Protein AF-A0A841IME4-F1 (afdb_monomer_lite)

Sequence (66 aa):
MPLVALSGAHRLHLDVLSEESSVELIRHVAAPEAVAAMQAACADIAHRCGRLPFTLRMAAARLRAC

Secondary structure (DSSP, 8-state):
---GGGTTPPP-PPPPPPHHHHHHHH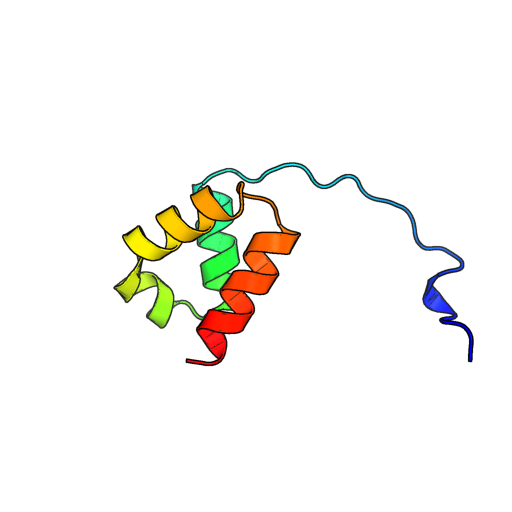HHHH-HHHHHTTHHHHHHHHHHTTT-HHHHHHHHHHHTT-

Foldseek 3Di:
DPPPVVVPDDDDDFDADDLVVLLVLLCVQQPVVLCVVPVVVSSVQCVVLVNTNVSSNVVSNVNNVD

Structure (mmCIF, N/CA/C/O backbone):
data_AF-A0A841IME4-F1
#
_entry.id   AF-A0A841IME4-F1
#
loop_
_atom_site.group_PDB
_atom_site.id
_atom_site.type_symbol
_atom_site.label_atom_id
_atom_site.label_alt_id
_atom_site.label_comp_id
_atom_site.label_asym_id
_atom_site.label_entity_id
_atom_site.label_seq_id
_atom_site.pdbx_PDB_ins_code
_atom_site.Cartn_x
_atom_site.Cartn_y
_atom_site.Cartn_z
_atom_site.occupancy
_atom_site.B_iso_or_equiv
_atom_site.auth_seq_id
_atom_site.auth_comp_id
_atom_site.auth_asym_id
_atom_site.auth_atom_id
_atom_site.pdbx_PDB_model_num
ATOM 1 N N . MET A 1 1 ? -29.886 -9.145 8.323 1.00 51.62 1 MET A N 1
ATOM 2 C CA . MET A 1 1 ? -28.762 -9.648 9.139 1.00 51.62 1 MET A CA 1
ATOM 3 C C . MET A 1 1 ? -27.907 -8.455 9.528 1.00 51.62 1 MET A C 1
ATOM 5 O O . MET A 1 1 ? -27.245 -7.924 8.643 1.00 51.62 1 MET A O 1
ATOM 9 N N . PRO A 1 2 ? -27.983 -7.940 10.767 1.00 67.31 2 PRO A N 1
ATOM 10 C CA . PRO A 1 2 ? -27.057 -6.891 11.186 1.00 67.31 2 PRO A CA 1
ATOM 11 C C . PRO A 1 2 ? -25.630 -7.461 11.159 1.00 67.31 2 PRO A C 1
ATOM 13 O O . PRO A 1 2 ? -25.444 -8.639 11.471 1.00 67.31 2 PRO A O 1
ATOM 16 N N . LEU A 1 3 ? -24.630 -6.664 10.759 1.00 65.25 3 LEU A N 1
ATOM 17 C CA . LEU A 1 3 ? -23.224 -7.061 10.899 1.00 65.25 3 LEU A CA 1
ATOM 18 C C . LEU A 1 3 ? -22.952 -7.290 12.395 1.00 65.25 3 LEU A C 1
ATOM 20 O O . LEU A 1 3 ? -22.723 -6.336 13.135 1.00 65.25 3 LEU A O 1
ATOM 24 N N . VAL A 1 4 ? -22.954 -8.552 12.834 1.00 66.06 4 VAL A N 1
ATOM 25 C CA . VAL A 1 4 ? -22.661 -8.957 14.225 1.00 66.06 4 VAL A CA 1
ATOM 26 C C . VAL A 1 4 ? -21.289 -8.429 14.685 1.00 66.06 4 VAL A C 1
ATOM 28 O O . VAL A 1 4 ? -21.085 -8.174 15.865 1.00 66.06 4 VAL A O 1
ATOM 31 N N . ALA A 1 5 ? -20.377 -8.166 13.745 1.00 67.62 5 ALA A N 1
ATOM 32 C CA . ALA A 1 5 ? -19.028 -7.664 13.998 1.00 67.62 5 ALA A CA 1
ATOM 33 C C . ALA A 1 5 ? -18.933 -6.191 14.454 1.00 67.62 5 ALA A C 1
ATOM 35 O O . ALA A 1 5 ? -17.856 -5.765 14.866 1.00 67.62 5 ALA A O 1
ATOM 36 N N . LEU A 1 6 ? -20.005 -5.391 14.380 1.00 73.19 6 LEU A N 1
ATOM 37 C CA . LEU A 1 6 ? -19.950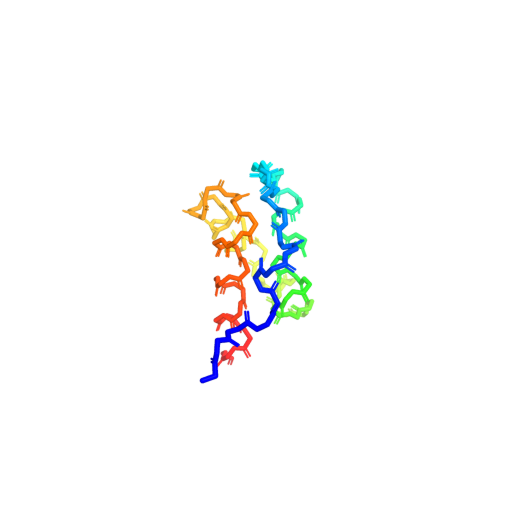 -3.995 14.847 1.00 73.19 6 LEU A CA 1
ATOM 38 C C . LEU A 1 6 ? -20.037 -3.881 16.375 1.00 73.19 6 LEU A C 1
ATOM 40 O 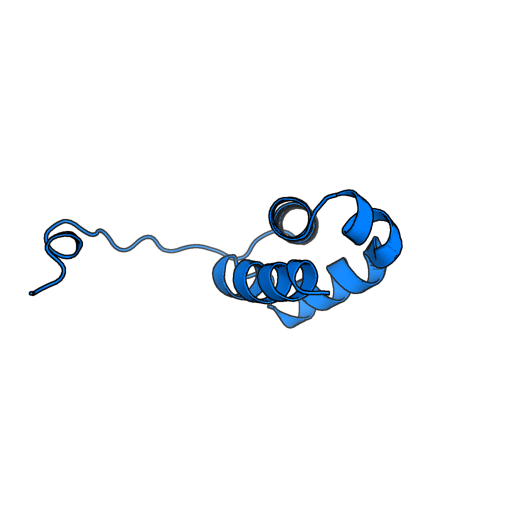O . LEU A 1 6 ? -19.467 -2.956 16.957 1.00 73.19 6 LEU A O 1
ATOM 44 N N . SER A 1 7 ? -20.706 -4.829 17.033 1.00 76.19 7 SER A N 1
ATOM 45 C CA . SER A 1 7 ? -20.820 -4.906 18.491 1.00 76.19 7 SER A CA 1
ATOM 46 C C . SER A 1 7 ? -19.488 -5.363 19.097 1.00 76.19 7 SER A C 1
ATOM 48 O O . SER A 1 7 ? -19.282 -6.544 19.348 1.00 76.19 7 SER A O 1
ATOM 50 N N . GLY A 1 8 ? -18.556 -4.424 19.278 1.00 78.50 8 GLY A N 1
ATOM 51 C CA . GLY A 1 8 ? -17.193 -4.683 19.766 1.00 78.50 8 GLY A CA 1
ATOM 52 C C . GLY A 1 8 ? -16.089 -4.055 18.910 1.00 78.50 8 GLY A C 1
ATOM 53 O O . GLY A 1 8 ? -14.911 -4.161 19.250 1.00 78.50 8 GLY A O 1
ATOM 54 N N . ALA A 1 9 ? -16.440 -3.376 17.814 1.00 86.38 9 ALA A N 1
ATOM 55 C CA . ALA A 1 9 ? -15.474 -2.633 17.018 1.00 86.38 9 ALA A CA 1
ATOM 56 C C . ALA A 1 9 ? -14.996 -1.384 17.776 1.00 86.38 9 ALA A C 1
ATOM 58 O O . ALA A 1 9 ? -15.796 -0.559 18.217 1.00 86.38 9 ALA A O 1
ATOM 59 N N . HIS A 1 10 ? -13.680 -1.226 17.890 1.00 83.38 10 HIS A N 1
ATOM 60 C CA . HIS A 1 10 ? -13.060 -0.040 18.472 1.00 83.38 10 HIS A CA 1
ATOM 61 C C . HIS A 1 10 ? -12.508 0.832 17.344 1.00 83.38 10 HIS A C 1
ATOM 63 O O . HIS A 1 10 ? -11.921 0.324 16.387 1.00 83.38 10 HIS A O 1
ATOM 69 N N . ARG A 1 11 ? -12.700 2.152 17.440 1.00 84.00 11 ARG A N 1
ATOM 70 C CA . ARG A 1 11 ? -12.112 3.087 16.475 1.00 84.00 11 ARG A CA 1
ATOM 71 C C . ARG A 1 11 ? -10.626 3.244 16.773 1.00 84.00 11 ARG A C 1
ATOM 73 O O . ARG A 1 11 ? -10.264 3.648 17.873 1.00 84.00 11 ARG A O 1
ATOM 80 N N . LEU A 1 12 ? -9.794 2.966 15.777 1.00 86.00 12 LEU A N 1
ATOM 81 C CA . LEU A 1 12 ? -8.367 3.261 15.802 1.00 86.00 12 LEU A CA 1
ATOM 82 C C . LEU A 1 12 ? -8.109 4.481 14.927 1.00 86.00 12 LEU A C 1
ATOM 84 O O . LEU A 1 12 ? -8.557 4.532 13.780 1.00 86.00 12 LEU A O 1
ATOM 88 N N . HIS A 1 13 ? -7.401 5.464 15.475 1.00 85.06 13 HIS A N 1
ATOM 89 C CA . HIS A 1 13 ? -6.877 6.554 14.670 1.00 85.06 13 HIS A CA 1
ATOM 90 C C . HIS A 1 13 ? -5.612 6.059 13.975 1.00 85.06 13 HIS A C 1
ATOM 92 O O . HIS A 1 13 ? -4.651 5.669 14.636 1.00 85.06 13 HIS A O 1
ATOM 98 N N . LEU A 1 14 ? -5.650 6.019 12.648 1.00 85.31 14 LEU A N 1
ATOM 99 C CA . LEU A 1 14 ? -4.486 5.710 11.835 1.00 85.31 14 LEU A CA 1
ATOM 100 C C . LEU A 1 14 ? -3.876 7.027 11.379 1.00 85.31 14 LEU A C 1
ATOM 102 O O . LEU A 1 14 ? -4.571 7.845 10.776 1.00 85.31 14 LEU A O 1
ATOM 106 N N . ASP A 1 15 ? -2.597 7.203 11.676 1.00 90.81 15 ASP A N 1
ATOM 107 C CA . ASP A 1 15 ? -1.834 8.358 11.224 1.00 90.81 15 ASP A CA 1
ATOM 108 C C . ASP A 1 15 ? -1.351 8.168 9.773 1.00 90.81 15 ASP A C 1
ATOM 110 O O . ASP A 1 15 ? -1.499 7.098 9.165 1.00 90.81 15 ASP A O 1
ATOM 114 N N . VAL A 1 16 ? -0.772 9.224 9.211 1.00 95.56 16 VAL A N 1
ATOM 115 C CA . VAL A 1 16 ? -0.089 9.189 7.921 1.00 95.56 16 VAL A CA 1
ATOM 116 C C . VAL A 1 16 ? 1.195 8.370 8.011 1.00 95.56 16 VAL A C 1
ATOM 118 O O . VAL A 1 16 ? 1.927 8.399 9.000 1.00 95.56 16 VAL A O 1
ATOM 121 N N . LEU A 1 17 ? 1.493 7.638 6.944 1.00 96.31 17 LEU A N 1
ATOM 122 C CA . LEU A 1 17 ? 2.737 6.894 6.821 1.00 96.31 17 LEU A CA 1
ATOM 123 C C . LEU A 1 17 ? 3.883 7.807 6.369 1.00 96.31 17 LEU A C 1
ATOM 125 O O . LEU A 1 17 ? 3.681 8.856 5.748 1.00 96.31 17 LEU A O 1
ATOM 129 N N . SER A 1 18 ? 5.115 7.361 6.618 1.00 96.56 18 SER A N 1
ATOM 130 C CA . SER A 1 18 ? 6.275 7.882 5.896 1.00 96.56 18 SER A CA 1
ATOM 131 C C . SER A 1 18 ? 6.171 7.530 4.407 1.00 96.56 18 SER A C 1
ATOM 133 O O . SER A 1 18 ? 5.384 6.673 3.997 1.00 96.56 18 SER A O 1
ATOM 135 N N . GLU A 1 19 ? 6.956 8.207 3.573 1.00 95.38 19 GLU A N 1
ATOM 136 C CA . GLU A 1 19 ? 7.015 7.892 2.142 1.00 95.38 19 GLU A CA 1
ATOM 137 C C . GLU A 1 19 ? 7.491 6.452 1.904 1.00 95.38 19 GLU A C 1
ATOM 139 O O . GLU A 1 19 ? 6.827 5.698 1.197 1.00 95.38 19 GLU A O 1
ATOM 144 N N . GLU A 1 20 ? 8.558 6.041 2.591 1.00 95.19 20 GLU A N 1
ATOM 145 C CA . GLU A 1 20 ? 9.097 4.678 2.543 1.00 95.19 20 GLU A CA 1
ATOM 146 C C . GLU A 1 20 ? 8.039 3.630 2.917 1.00 95.19 20 GLU A C 1
ATOM 148 O O . GLU A 1 20 ? 7.759 2.726 2.131 1.00 95.19 20 GLU A O 1
ATOM 153 N N . SER A 1 21 ? 7.361 3.801 4.059 1.00 96.19 21 SER A N 1
ATOM 154 C CA . SER A 1 21 ? 6.297 2.887 4.495 1.00 96.19 21 SER A CA 1
ATOM 155 C C . SER A 1 21 ? 5.091 2.890 3.551 1.00 96.19 21 SER A C 1
ATOM 157 O O . SER A 1 21 ? 4.372 1.895 3.457 1.00 96.19 21 SER A O 1
ATOM 159 N N . SER A 1 22 ? 4.852 3.994 2.839 1.00 96.62 22 SER A N 1
ATOM 160 C CA . SER A 1 22 ? 3.782 4.076 1.842 1.00 96.62 22 SER A CA 1
ATOM 161 C C . SER A 1 22 ? 4.110 3.252 0.600 1.00 96.62 22 SER A C 1
ATOM 163 O O . SER A 1 22 ? 3.269 2.477 0.142 1.00 96.62 22 SER A O 1
ATOM 165 N N . VAL A 1 23 ? 5.331 3.386 0.072 1.00 95.00 23 VAL A N 1
ATOM 166 C CA . VAL A 1 23 ? 5.813 2.587 -1.066 1.00 95.00 23 VAL A CA 1
ATOM 167 C C . VAL A 1 23 ? 5.867 1.106 -0.691 1.00 95.00 23 VAL A C 1
ATOM 169 O O . VAL A 1 23 ? 5.449 0.255 -1.475 1.00 95.00 23 VAL A O 1
ATOM 172 N N . GLU A 1 24 ? 6.283 0.798 0.534 1.00 94.50 24 GLU A N 1
ATOM 173 C CA . GLU A 1 24 ? 6.290 -0.557 1.079 1.00 94.50 24 GLU A CA 1
ATOM 174 C C . GLU A 1 24 ? 4.887 -1.179 1.135 1.00 94.50 24 GLU A C 1
ATOM 176 O O . GLU A 1 24 ? 4.681 -2.316 0.706 1.00 94.50 24 GLU A O 1
ATOM 181 N N . LEU A 1 25 ? 3.887 -0.420 1.593 1.00 94.06 25 LEU A N 1
ATOM 182 C CA . LEU A 1 25 ? 2.498 -0.877 1.598 1.00 94.06 25 LEU A CA 1
ATOM 183 C C . LEU A 1 25 ? 1.995 -1.143 0.176 1.00 94.06 25 LEU A C 1
ATOM 185 O O . LEU A 1 25 ? 1.337 -2.160 -0.064 1.00 94.06 25 LEU A O 1
ATOM 189 N N . ILE A 1 26 ? 2.309 -0.253 -0.771 1.00 94.56 26 ILE A N 1
ATOM 190 C CA . ILE A 1 26 ? 1.956 -0.441 -2.182 1.00 94.56 26 ILE A CA 1
ATOM 191 C C . ILE A 1 26 ? 2.588 -1.733 -2.705 1.00 94.56 26 ILE A C 1
ATOM 193 O O . ILE A 1 26 ? 1.875 -2.551 -3.280 1.00 94.56 26 ILE A O 1
ATOM 197 N N . ARG A 1 27 ? 3.876 -1.968 -2.435 1.00 93.25 27 ARG A N 1
ATOM 198 C CA . ARG A 1 27 ? 4.606 -3.194 -2.795 1.00 93.25 27 ARG A CA 1
ATOM 199 C C . ARG A 1 27 ? 3.953 -4.452 -2.239 1.00 93.25 27 ARG A C 1
ATOM 201 O O . ARG A 1 27 ? 3.788 -5.432 -2.965 1.00 93.25 27 ARG A O 1
ATOM 208 N N . HIS A 1 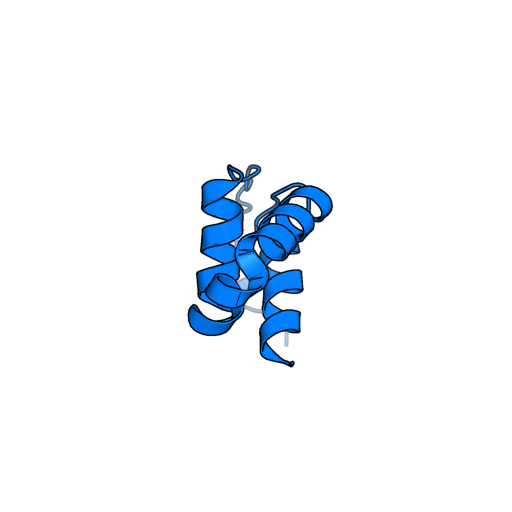28 ? 3.544 -4.412 -0.975 1.00 92.25 28 HIS A N 1
ATOM 209 C CA . HIS A 1 28 ? 2.910 -5.543 -0.308 1.00 92.25 28 HIS A CA 1
ATOM 210 C C . HIS A 1 28 ? 1.547 -5.903 -0.918 1.00 92.25 28 HIS A C 1
ATOM 212 O O . HIS A 1 28 ? 1.178 -7.074 -0.966 1.00 92.25 28 HIS A O 1
ATOM 218 N N . VAL A 1 29 ? 0.789 -4.912 -1.399 1.00 93.38 29 VAL A N 1
ATOM 219 C CA . VAL A 1 29 ? -0.523 -5.150 -2.013 1.00 93.38 29 VAL A CA 1
ATOM 220 C C . VAL A 1 29 ? -0.401 -5.448 -3.510 1.00 93.38 29 VAL A C 1
ATOM 222 O O . VAL A 1 29 ? -0.980 -6.428 -3.962 1.00 93.38 29 VAL A O 1
ATOM 225 N N . ALA A 1 30 ? 0.322 -4.629 -4.279 1.00 88.06 30 ALA A N 1
ATOM 226 C CA . ALA A 1 30 ? 0.356 -4.650 -5.746 1.00 88.06 30 ALA A CA 1
ATOM 227 C C . ALA A 1 30 ? 1.158 -5.810 -6.369 1.00 88.06 30 ALA A C 1
ATOM 229 O O . ALA A 1 30 ? 0.863 -6.169 -7.503 1.00 88.06 30 ALA A O 1
ATOM 230 N N . ALA A 1 31 ? 2.077 -6.415 -5.607 1.00 82.06 31 ALA A N 1
ATOM 231 C CA . ALA A 1 31 ? 3.137 -7.360 -5.993 1.00 82.06 31 ALA A CA 1
ATOM 232 C C . ALA A 1 31 ? 4.527 -6.696 -6.151 1.00 82.06 31 ALA A C 1
ATOM 234 O O . ALA A 1 31 ? 4.628 -5.598 -6.709 1.00 82.06 31 ALA A O 1
ATOM 235 N N . PRO A 1 32 ? 5.611 -7.339 -5.665 1.00 79.88 32 PRO A N 1
ATOM 236 C CA . PRO A 1 32 ? 6.950 -6.743 -5.636 1.00 79.88 32 PRO A CA 1
ATOM 237 C C . PRO A 1 32 ? 7.528 -6.385 -7.008 1.00 79.88 32 PRO A C 1
ATOM 239 O O . PRO A 1 32 ? 8.168 -5.343 -7.151 1.00 79.88 32 PRO A O 1
ATOM 242 N N . GLU A 1 33 ? 7.296 -7.224 -8.014 1.00 81.50 33 GLU A N 1
ATOM 243 C CA . GLU A 1 33 ? 7.912 -7.115 -9.339 1.00 81.50 33 GLU A CA 1
ATOM 244 C C . GLU A 1 33 ? 7.364 -5.909 -10.111 1.00 81.50 33 GLU A C 1
ATOM 246 O O . GLU A 1 33 ? 8.121 -5.164 -10.735 1.00 81.50 33 GLU A O 1
ATOM 251 N N . ALA A 1 34 ? 6.054 -5.667 -10.005 1.00 76.19 34 ALA A N 1
ATOM 252 C CA . ALA A 1 34 ? 5.393 -4.518 -10.617 1.00 76.19 34 ALA A CA 1
ATOM 253 C C . ALA A 1 34 ? 5.874 -3.190 -10.010 1.00 76.19 34 ALA A C 1
ATOM 255 O O . ALA A 1 34 ? 6.038 -2.199 -10.720 1.00 76.19 34 ALA A O 1
ATOM 256 N N . VAL A 1 35 ? 6.134 -3.170 -8.700 1.00 82.94 35 VAL A N 1
ATOM 257 C CA . VAL A 1 35 ? 6.597 -1.965 -7.999 1.00 82.94 35 VAL A CA 1
ATOM 258 C C . VAL A 1 35 ? 8.062 -1.657 -8.294 1.00 82.94 35 VAL A C 1
ATOM 260 O O . VAL A 1 35 ? 8.398 -0.487 -8.474 1.00 82.94 35 VAL A O 1
ATOM 263 N N . ALA A 1 36 ? 8.921 -2.673 -8.421 1.00 83.94 36 ALA A N 1
ATOM 264 C CA . ALA A 1 36 ? 10.329 -2.477 -8.775 1.00 83.94 36 ALA A CA 1
ATOM 265 C C . ALA A 1 36 ? 10.499 -1.779 -10.138 1.00 83.94 36 ALA A C 1
ATOM 267 O O . ALA A 1 36 ? 11.357 -0.912 -10.288 1.00 83.94 36 ALA A O 1
ATOM 268 N N . ALA A 1 37 ? 9.641 -2.094 -11.114 1.00 85.44 37 ALA A N 1
ATOM 269 C CA . ALA A 1 37 ? 9.646 -1.444 -12.426 1.00 85.44 37 ALA A CA 1
ATOM 270 C C . ALA A 1 37 ? 9.083 -0.004 -12.415 1.00 85.44 37 ALA A C 1
ATOM 272 O O . ALA A 1 37 ? 9.287 0.739 -13.374 1.00 85.44 37 ALA A O 1
ATOM 273 N N . MET A 1 38 ? 8.383 0.405 -11.348 1.00 85.69 38 MET A N 1
ATOM 274 C CA . MET A 1 38 ? 7.576 1.635 -11.298 1.00 85.69 38 MET A CA 1
ATOM 275 C C . MET A 1 38 ? 7.814 2.473 -10.031 1.00 85.69 38 MET A C 1
ATOM 277 O O . MET A 1 38 ? 6.918 3.173 -9.555 1.00 85.69 38 MET A O 1
ATOM 281 N N . GLN A 1 39 ? 9.019 2.421 -9.466 1.00 87.94 39 GLN A N 1
ATOM 282 C CA . GLN A 1 39 ? 9.297 2.976 -8.139 1.00 87.94 39 GLN A CA 1
ATOM 283 C C . GLN A 1 39 ? 8.984 4.480 -8.016 1.00 87.94 39 GLN A C 1
ATOM 285 O O . GLN A 1 39 ? 8.348 4.892 -7.046 1.00 87.94 39 GLN A O 1
ATOM 290 N N . ALA A 1 40 ? 9.329 5.285 -9.027 1.00 92.12 40 ALA A N 1
ATOM 291 C CA . ALA A 1 40 ? 8.984 6.711 -9.061 1.00 92.12 40 ALA A CA 1
ATOM 292 C C . ALA A 1 40 ? 7.461 6.946 -9.102 1.00 92.12 40 ALA A C 1
ATOM 294 O O . ALA A 1 40 ? 6.933 7.758 -8.346 1.00 92.12 40 ALA A O 1
ATOM 295 N N . ALA A 1 41 ? 6.732 6.169 -9.909 1.00 92.12 41 ALA A N 1
ATOM 296 C CA . ALA A 1 41 ? 5.275 6.257 -9.975 1.00 92.12 41 ALA A CA 1
ATOM 297 C C . ALA A 1 41 ? 4.613 5.847 -8.647 1.00 92.12 41 ALA A C 1
ATOM 299 O O . ALA A 1 41 ? 3.597 6.418 -8.256 1.00 92.12 41 ALA A O 1
ATOM 300 N N . CYS A 1 42 ? 5.192 4.888 -7.919 1.00 93.88 42 CYS A N 1
ATOM 301 C CA . CYS A 1 42 ? 4.704 4.497 -6.597 1.00 93.88 42 CYS A CA 1
ATOM 302 C C . CYS A 1 42 ? 4.891 5.615 -5.561 1.00 93.88 42 CYS A C 1
ATOM 304 O O . CYS A 1 42 ? 3.990 5.833 -4.749 1.00 93.88 42 CYS A O 1
ATOM 306 N N . ALA A 1 43 ? 6.005 6.352 -5.613 1.00 95.25 43 ALA A N 1
ATOM 307 C CA . ALA A 1 43 ? 6.215 7.533 -4.774 1.00 95.25 43 ALA A CA 1
ATOM 308 C C . ALA A 1 43 ? 5.196 8.645 -5.095 1.00 95.25 43 ALA A C 1
ATOM 310 O O . ALA A 1 43 ? 4.574 9.199 -4.187 1.00 95.25 43 ALA A O 1
ATOM 311 N N . ASP A 1 44 ? 4.923 8.895 -6.379 1.00 96.44 44 ASP A N 1
ATOM 312 C CA . ASP A 1 44 ? 3.908 9.868 -6.805 1.00 96.44 44 ASP A CA 1
ATOM 313 C C . ASP A 1 44 ? 2.495 9.482 -6.348 1.00 96.44 44 ASP A C 1
ATOM 315 O O . ASP A 1 44 ? 1.726 10.327 -5.875 1.00 96.44 44 ASP A O 1
ATOM 319 N N . ILE A 1 45 ? 2.140 8.198 -6.458 1.00 94.81 45 ILE A N 1
ATOM 320 C CA . ILE A 1 45 ? 0.878 7.671 -5.929 1.00 94.81 45 ILE A CA 1
ATOM 321 C C . ILE A 1 45 ? 0.827 7.886 -4.416 1.00 94.81 45 ILE A C 1
ATOM 323 O O . ILE A 1 45 ? -0.180 8.384 -3.910 1.00 94.81 45 ILE A O 1
ATOM 327 N N . ALA A 1 46 ? 1.907 7.571 -3.695 1.00 96.38 46 ALA A N 1
ATOM 328 C CA . ALA A 1 46 ? 1.964 7.750 -2.252 1.00 96.38 46 ALA A CA 1
ATOM 329 C C . ALA A 1 46 ? 1.744 9.210 -1.835 1.00 96.38 46 ALA A C 1
ATOM 331 O O . ALA A 1 46 ? 0.957 9.482 -0.920 1.00 96.38 46 ALA A O 1
ATOM 332 N N . HIS A 1 47 ? 2.367 10.148 -2.550 1.00 97.12 47 HIS A N 1
ATOM 333 C CA . HIS A 1 47 ? 2.179 11.576 -2.334 1.00 97.12 47 HIS A CA 1
ATOM 334 C C . HIS A 1 47 ? 0.728 12.012 -2.595 1.00 97.12 47 HIS A C 1
ATOM 336 O O . HIS A 1 47 ? 0.112 12.644 -1.734 1.00 97.12 47 HIS A O 1
ATOM 342 N N . ARG A 1 48 ? 0.137 11.612 -3.730 1.00 96.81 48 ARG A N 1
ATOM 343 C CA . ARG A 1 48 ? -1.256 11.948 -4.094 1.00 96.81 48 ARG A CA 1
ATOM 344 C C . ARG A 1 48 ? -2.290 11.346 -3.146 1.00 96.81 48 ARG A C 1
ATOM 346 O O . ARG A 1 48 ? -3.324 11.956 -2.897 1.00 96.81 48 ARG A O 1
ATOM 353 N N . CYS A 1 49 ? -2.009 10.170 -2.597 1.00 96.81 49 CYS A N 1
ATOM 354 C CA . CYS A 1 49 ? -2.840 9.517 -1.589 1.00 96.81 49 CYS A CA 1
ATOM 355 C C . CYS A 1 49 ? -2.729 10.166 -0.197 1.00 96.81 49 CYS A C 1
ATOM 357 O O . CYS A 1 49 ? -3.386 9.698 0.737 1.00 96.81 49 CYS A O 1
ATOM 359 N N . GLY A 1 50 ? -1.894 11.199 -0.032 1.00 9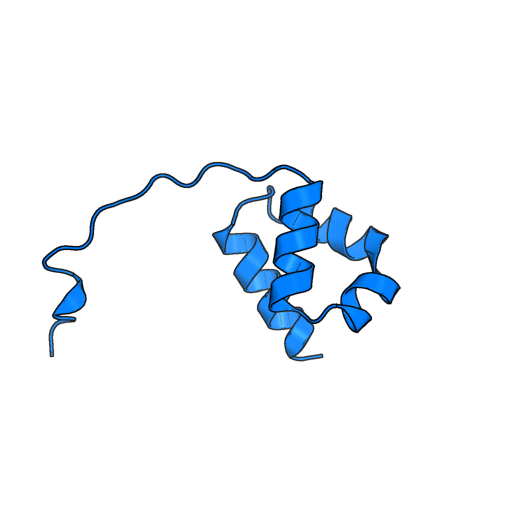5.94 50 GLY A N 1
ATOM 360 C CA . GLY A 1 50 ? -1.631 11.833 1.259 1.00 95.94 50 GLY A CA 1
ATOM 361 C C . GLY A 1 50 ? -0.934 10.903 2.253 1.00 95.94 50 GLY A C 1
ATOM 362 O O . GLY A 1 50 ? -0.978 11.161 3.451 1.00 95.94 50 GLY A O 1
ATOM 363 N N . ARG A 1 51 ? -0.322 9.809 1.771 1.00 96.75 51 ARG A N 1
ATOM 364 C CA . ARG A 1 51 ? 0.301 8.749 2.585 1.00 96.75 51 ARG A CA 1
ATOM 365 C C . ARG A 1 51 ? -0.640 8.115 3.624 1.00 96.75 51 ARG A C 1
ATOM 367 O O . ARG A 1 51 ? -0.190 7.577 4.632 1.00 96.75 51 ARG A O 1
ATOM 374 N N . LEU A 1 52 ? -1.955 8.159 3.392 1.00 96.25 52 LEU A N 1
ATOM 375 C CA . LEU A 1 52 ? -2.942 7.555 4.290 1.00 96.25 52 LEU A CA 1
ATOM 376 C C . LEU A 1 52 ? -3.066 6.042 4.019 1.00 96.25 52 LEU A C 1
ATOM 378 O O . LEU A 1 52 ? -3.298 5.651 2.872 1.00 96.25 52 LEU A O 1
ATOM 382 N N . PRO A 1 53 ? -3.008 5.166 5.041 1.00 93.81 53 PRO A N 1
ATOM 383 C CA . PRO A 1 53 ? -3.038 3.711 4.841 1.00 93.81 53 PRO A CA 1
ATOM 384 C C . PRO A 1 53 ? -4.230 3.209 4.011 1.00 93.81 53 PRO A C 1
ATOM 386 O O . PRO A 1 53 ? -4.084 2.335 3.154 1.00 93.81 53 PRO A O 1
ATOM 389 N N . PHE A 1 54 ? -5.419 3.777 4.239 1.00 94.69 54 PHE A N 1
ATOM 390 C CA . PHE A 1 54 ? -6.639 3.374 3.537 1.00 94.69 54 PHE A CA 1
ATOM 391 C C . PHE A 1 54 ? -6.606 3.732 2.044 1.00 94.69 54 PHE A C 1
ATOM 393 O O . PHE A 1 54 ? -6.916 2.890 1.200 1.00 94.69 54 PHE A O 1
ATOM 400 N N . THR A 1 55 ? -6.206 4.962 1.707 1.00 96.44 55 THR A N 1
ATOM 401 C CA . THR A 1 55 ? -6.171 5.437 0.314 1.00 96.44 55 THR A CA 1
ATOM 402 C C . THR A 1 55 ? -5.093 4.706 -0.480 1.00 96.44 55 THR A C 1
ATOM 404 O O . THR A 1 55 ? -5.354 4.272 -1.602 1.00 96.44 55 THR A O 1
ATOM 407 N N . LEU A 1 56 ? -3.926 4.477 0.131 1.00 95.94 56 LEU A N 1
ATOM 408 C CA . LEU A 1 56 ? -2.839 3.696 -0.458 1.00 95.94 56 LEU A CA 1
ATOM 409 C C . LEU A 1 56 ? -3.281 2.266 -0.770 1.00 95.94 56 LEU A C 1
ATOM 411 O O . LEU A 1 56 ? -3.035 1.769 -1.868 1.00 95.94 56 LEU A O 1
ATOM 415 N N . ARG A 1 57 ? -3.985 1.608 0.162 1.00 94.69 57 ARG A N 1
ATOM 416 C CA . ARG A 1 57 ? -4.480 0.241 -0.046 1.00 94.69 57 ARG A CA 1
ATOM 417 C C . ARG A 1 57 ? -5.445 0.156 -1.227 1.00 94.69 57 ARG A C 1
ATOM 419 O O . ARG A 1 57 ? -5.357 -0.788 -2.009 1.00 94.69 57 ARG A O 1
ATOM 426 N N . MET A 1 58 ? -6.341 1.131 -1.369 1.00 94.81 58 MET A N 1
ATOM 427 C CA . MET A 1 58 ? -7.273 1.193 -2.498 1.00 94.81 58 MET A CA 1
ATOM 428 C C . MET A 1 58 ? -6.547 1.419 -3.831 1.00 94.81 58 MET A C 1
ATOM 430 O O . MET A 1 58 ? -6.853 0.742 -4.812 1.00 94.81 58 MET A O 1
ATOM 434 N N . ALA A 1 59 ? -5.560 2.320 -3.865 1.00 94.25 59 ALA A N 1
ATOM 435 C CA . ALA A 1 59 ? -4.753 2.567 -5.059 1.00 94.25 59 ALA A CA 1
ATOM 436 C C . ALA A 1 59 ? -3.945 1.325 -5.467 1.00 94.25 59 ALA A C 1
ATOM 438 O O . ALA A 1 59 ? -3.999 0.897 -6.619 1.00 94.25 59 ALA A O 1
ATOM 439 N N . ALA A 1 60 ? -3.263 0.689 -4.513 1.00 93.00 60 ALA A N 1
ATOM 440 C CA . ALA A 1 60 ? -2.457 -0.499 -4.765 1.00 93.00 60 ALA A CA 1
ATOM 441 C C . ALA A 1 60 ? -3.300 -1.706 -5.208 1.00 93.00 60 ALA A C 1
ATOM 443 O O . ALA A 1 60 ? -2.876 -2.471 -6.070 1.00 93.00 60 ALA A O 1
ATOM 444 N N . ALA A 1 61 ? -4.525 -1.859 -4.690 1.00 92.44 61 ALA A N 1
ATOM 445 C CA . ALA A 1 61 ? -5.446 -2.898 -5.151 1.00 92.44 61 ALA A CA 1
ATOM 446 C C 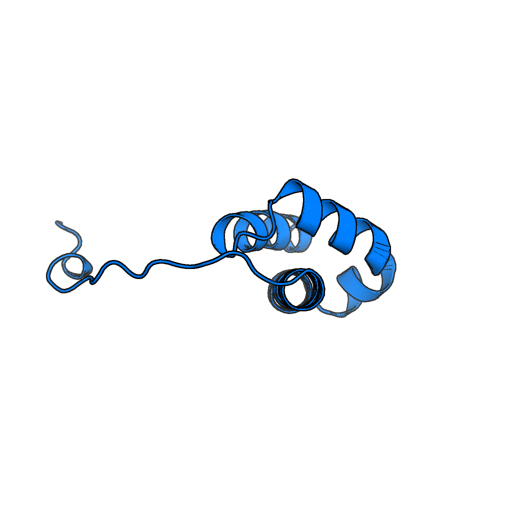. ALA A 1 61 ? -5.803 -2.752 -6.641 1.00 92.44 61 ALA A C 1
ATOM 448 O O . ALA A 1 61 ? -6.011 -3.758 -7.314 1.00 92.44 61 ALA A O 1
ATOM 449 N N . ARG A 1 62 ? -5.836 -1.519 -7.165 1.00 88.62 62 ARG A N 1
ATOM 450 C CA . ARG A 1 62 ? -6.068 -1.259 -8.591 1.00 88.62 62 ARG A CA 1
ATOM 451 C C . ARG A 1 62 ? -4.861 -1.626 -9.452 1.00 88.62 62 ARG A C 1
ATOM 453 O O . ARG A 1 62 ? -5.062 -2.103 -10.559 1.00 88.62 62 ARG A O 1
ATOM 460 N N . LEU A 1 63 ? -3.643 -1.468 -8.933 1.00 84.69 63 LEU A N 1
ATOM 461 C CA . LEU A 1 63 ? -2.419 -1.884 -9.629 1.00 84.69 63 LEU A CA 1
ATOM 462 C C . LEU A 1 63 ? -2.346 -3.407 -9.819 1.00 84.69 63 LEU A C 1
ATOM 464 O O . LEU A 1 63 ? -1.852 -3.852 -10.842 1.00 84.69 63 LEU A O 1
ATOM 468 N N . ARG A 1 64 ? -2.898 -4.203 -8.889 1.00 77.19 64 ARG A N 1
ATOM 469 C CA . ARG A 1 64 ? -2.991 -5.674 -9.033 1.00 77.19 64 ARG A CA 1
ATOM 470 C C . ARG A 1 64 ? -3.908 -6.141 -10.162 1.00 77.19 64 ARG A C 1
ATOM 472 O O . ARG A 1 64 ? -3.885 -7.315 -10.511 1.00 77.19 64 ARG A O 1
ATOM 479 N N . ALA A 1 65 ? -4.823 -5.279 -10.600 1.00 69.19 65 ALA A N 1
ATOM 480 C CA . ALA A 1 65 ? -5.802 -5.602 -11.631 1.00 69.19 65 ALA A CA 1
ATOM 481 C C . ALA A 1 65 ? -5.300 -5.261 -13.047 1.00 69.19 65 ALA A C 1
ATOM 483 O O . ALA A 1 65 ? -6.047 -5.463 -14.004 1.00 69.19 65 ALA A O 1
ATOM 484 N N . CYS A 1 66 ? -4.085 -4.714 -13.160 1.00 56.47 66 CYS A N 1
ATOM 485 C CA . CYS A 1 66 ? -3.372 -4.456 -14.409 1.00 56.47 66 CYS A CA 1
ATOM 486 C C . CYS A 1 66 ? -2.410 -5.606 -14.709 1.00 56.47 66 CYS A C 1
ATOM 488 O O . CYS A 1 66 ? -2.269 -5.915 -15.911 1.00 56.47 66 CYS A O 1
#

pLDDT: mean 87.52, std 10.53, range [51.62, 97.12]

Radius of gyration: 14.29 Å; chains: 1; bounding box: 39×22×34 Å

Organism: NCBI:txid1478215